Protein AF-A0A4Q3XED8-F1 (afdb_monomer_lite)

Foldseek 3Di:
DVVCCVQCNDPVNPPPDDDDPDPDDDDPPPDDVVVVVVVVVVLVVLVVVCVVQVHDCVVVVSCPPPPDPDPVVLVSLVVCCPPHVVVVQVVVQVVCCVVPPDPVCVVVVDGDHDDCVVSVVSPPPVVVVVVVVCLQCQVDFQQRVCVVVVHDGDPPRRGRDYDPDDDDPVCVPDDDPDDD

pLDDT: mean 76.28, std 12.32, range [37.38, 94.69]

Structure (mmCIF, N/CA/C/O backbone):
data_AF-A0A4Q3XED8-F1
#
_entry.id   AF-A0A4Q3XED8-F1
#
loop_
_atom_site.group_PDB
_atom_site.id
_atom_site.type_symbol
_atom_site.label_atom_id
_atom_site.label_alt_id
_atom_site.label_comp_id
_atom_site.label_asym_id
_atom_site.label_entity_id
_atom_site.label_seq_id
_atom_site.pdbx_PDB_ins_code
_atom_site.Cartn_x
_atom_site.Cartn_y
_atom_site.Cartn_z
_atom_site.occupancy
_atom_site.B_iso_or_equiv
_atom_site.auth_seq_id
_atom_site.auth_comp_id
_atom_site.auth_asym_id
_atom_site.auth_atom_id
_atom_site.pdbx_PDB_model_num
ATOM 1 N N . GLU A 1 1 ? 39.330 0.999 -50.891 1.00 58.16 1 GLU A N 1
ATOM 2 C CA . GLU A 1 1 ? 38.005 0.634 -50.342 1.00 58.16 1 GLU A CA 1
ATOM 3 C C . GLU A 1 1 ? 37.686 -0.839 -50.575 1.00 58.16 1 GLU A C 1
ATOM 5 O O . GLU A 1 1 ? 37.428 -1.541 -49.608 1.00 58.16 1 GLU A O 1
ATOM 10 N N . GLU A 1 2 ? 37.836 -1.346 -51.800 1.00 61.94 2 GLU A N 1
ATOM 11 C CA . GLU A 1 2 ? 37.597 -2.761 -52.151 1.00 61.94 2 GLU A CA 1
ATOM 12 C C . GLU A 1 2 ? 38.408 -3.770 -51.305 1.00 61.94 2 GLU A C 1
ATOM 14 O O . GLU A 1 2 ? 37.845 -4.682 -50.707 1.00 61.94 2 GLU A O 1
ATOM 19 N N . LEU A 1 3 ? 39.716 -3.537 -51.125 1.00 67.31 3 LEU A N 1
ATOM 20 C CA . LEU A 1 3 ? 40.589 -4.377 -50.281 1.00 67.31 3 LEU A CA 1
ATOM 21 C C . LEU A 1 3 ? 40.209 -4.381 -48.790 1.00 67.31 3 LEU A C 1
ATOM 23 O O . LEU A 1 3 ? 40.592 -5.293 -48.058 1.00 67.31 3 LEU A O 1
ATOM 27 N N . LEU A 1 4 ? 39.503 -3.346 -48.327 1.00 68.50 4 LEU A N 1
ATOM 28 C CA . LEU A 1 4 ? 39.068 -3.212 -46.936 1.00 68.50 4 LEU A CA 1
ATOM 29 C C . LEU A 1 4 ? 37.801 -4.043 -46.711 1.00 68.50 4 LEU A C 1
ATOM 31 O O . LEU A 1 4 ? 37.711 -4.768 -45.724 1.00 68.50 4 LEU A O 1
ATOM 35 N N . GLN A 1 5 ? 36.883 -4.020 -47.680 1.00 67.81 5 GLN A N 1
ATOM 36 C CA . GLN A 1 5 ? 35.715 -4.897 -47.691 1.00 67.81 5 GLN A CA 1
ATOM 37 C C . GLN A 1 5 ? 36.120 -6.373 -47.795 1.00 67.81 5 GLN A C 1
ATOM 39 O O . GLN A 1 5 ? 35.682 -7.183 -46.989 1.00 67.81 5 GLN A O 1
ATOM 44 N N . GLU A 1 6 ? 37.027 -6.727 -48.705 1.00 71.19 6 GLU A N 1
ATOM 45 C CA . GLU A 1 6 ? 37.425 -8.127 -48.903 1.00 71.19 6 GLU A CA 1
ATOM 46 C C . GLU A 1 6 ? 38.148 -8.734 -47.683 1.00 71.19 6 GLU A C 1
ATOM 48 O O . GLU A 1 6 ? 37.944 -9.902 -47.343 1.00 71.19 6 GLU A O 1
ATOM 53 N N . LYS A 1 7 ? 39.001 -7.952 -47.006 1.00 67.06 7 LYS A N 1
ATOM 54 C CA . LYS A 1 7 ? 39.861 -8.465 -45.925 1.00 67.06 7 LYS A CA 1
ATOM 55 C C . LYS A 1 7 ? 39.275 -8.343 -44.524 1.00 67.06 7 LYS A C 1
ATOM 57 O O . LYS A 1 7 ? 39.732 -9.088 -43.655 1.00 67.06 7 LYS A O 1
ATOM 62 N N . PHE A 1 8 ? 38.324 -7.432 -44.307 1.00 65.25 8 PHE A N 1
ATOM 63 C CA . PHE A 1 8 ? 37.821 -7.087 -42.971 1.00 65.25 8 PHE A CA 1
ATOM 64 C C . PHE A 1 8 ? 36.291 -7.109 -42.843 1.00 65.25 8 PHE A C 1
ATOM 66 O O . PHE A 1 8 ? 35.793 -7.017 -41.726 1.00 65.25 8 PHE A O 1
ATOM 73 N N . VAL A 1 9 ? 35.532 -7.268 -43.936 1.00 67.50 9 VAL A N 1
ATOM 74 C CA . VAL A 1 9 ? 34.069 -7.436 -43.877 1.00 67.50 9 VAL A CA 1
ATOM 75 C C . VAL A 1 9 ? 33.711 -8.917 -44.044 1.00 67.50 9 VAL A C 1
ATOM 77 O O . VAL A 1 9 ? 34.282 -9.624 -44.874 1.00 67.50 9 VAL A O 1
ATOM 80 N N . GLY A 1 10 ? 32.767 -9.394 -43.227 1.00 70.00 10 GLY A N 1
ATOM 81 C CA . GLY A 1 10 ? 32.257 -10.769 -43.238 1.00 70.00 10 GLY A CA 1
ATOM 82 C C . GLY A 1 10 ? 32.681 -11.596 -42.020 1.00 70.00 10 GLY A C 1
ATOM 83 O O . GLY A 1 10 ? 33.777 -11.438 -41.491 1.00 70.00 10 GLY A O 1
ATOM 84 N N . ALA A 1 11 ? 31.816 -12.528 -41.603 1.00 66.19 11 ALA A N 1
ATOM 85 C CA . ALA A 1 11 ? 31.999 -13.352 -40.399 1.00 66.19 11 ALA A CA 1
ATOM 86 C C . ALA A 1 11 ? 33.304 -14.175 -40.385 1.00 66.19 11 ALA A C 1
ATOM 88 O O . ALA A 1 11 ? 33.803 -14.538 -39.327 1.00 66.19 11 ALA A O 1
ATOM 89 N N . MET A 1 12 ? 33.877 -14.460 -41.559 1.00 67.25 12 MET A N 1
ATOM 90 C CA . MET A 1 12 ? 35.125 -15.222 -41.709 1.00 67.25 12 MET A CA 1
ATOM 91 C C . MET A 1 12 ? 36.393 -14.385 -41.457 1.00 67.25 12 MET A C 1
ATOM 93 O O . MET A 1 12 ? 37.483 -14.935 -41.301 1.00 67.25 12 MET A O 1
ATOM 97 N N . ASN A 1 13 ? 36.253 -13.059 -41.444 1.00 67.62 13 ASN A N 1
ATOM 98 C CA . ASN A 1 13 ? 37.336 -12.094 -41.280 1.00 67.62 13 ASN A CA 1
ATOM 99 C C . ASN A 1 13 ? 37.277 -11.374 -39.918 1.00 67.62 13 ASN A C 1
ATOM 101 O O . ASN A 1 13 ? 38.059 -10.450 -39.686 1.00 67.62 13 ASN A O 1
ATOM 105 N N . ASP A 1 14 ? 36.373 -11.804 -39.032 1.00 59.78 14 ASP A N 1
ATOM 106 C CA . ASP A 1 14 ? 36.188 -11.231 -37.702 1.00 59.78 14 ASP A CA 1
ATOM 107 C C . ASP A 1 14 ? 37.448 -11.417 -36.833 1.00 59.78 14 ASP A C 1
ATOM 109 O O . ASP A 1 14 ? 38.086 -12.473 -36.841 1.00 59.78 14 ASP A O 1
ATOM 113 N N . GLY A 1 15 ? 37.855 -10.359 -36.128 1.00 63.91 15 GLY A N 1
ATOM 114 C CA . GLY A 1 15 ? 39.054 -10.346 -35.278 1.00 63.91 15 GLY A CA 1
ATOM 115 C C . GLY A 1 15 ? 40.409 -10.163 -35.984 1.00 63.91 15 GLY A C 1
ATOM 116 O O . GLY A 1 15 ? 41.447 -10.263 -35.325 1.00 63.91 15 GLY A O 1
ATOM 117 N N . ARG A 1 16 ? 40.459 -9.878 -37.296 1.00 68.31 16 ARG A N 1
ATOM 118 C CA . ARG A 1 16 ? 41.731 -9.585 -37.989 1.00 68.31 16 ARG A CA 1
ATOM 119 C C . ARG A 1 16 ? 42.273 -8.198 -37.605 1.00 68.31 16 ARG A C 1
ATOM 121 O O . ARG A 1 16 ? 41.576 -7.208 -37.823 1.00 68.31 16 ARG A O 1
ATOM 128 N N . PRO A 1 17 ? 43.520 -8.083 -37.104 1.00 61.03 17 PRO A N 1
ATOM 129 C CA . PRO A 1 17 ? 44.114 -6.786 -36.792 1.00 61.03 17 PRO A CA 1
ATOM 130 C C . PRO A 1 17 ? 44.246 -5.932 -38.058 1.00 61.03 17 PRO A C 1
ATOM 132 O O . PRO A 1 17 ? 44.923 -6.321 -39.012 1.00 61.03 17 PRO A O 1
ATOM 135 N N . MET A 1 18 ? 43.593 -4.770 -38.078 1.00 68.06 18 MET A N 1
ATOM 136 C CA . MET A 1 18 ? 43.663 -3.831 -39.195 1.00 68.06 18 MET A CA 1
ATOM 137 C C . MET A 1 18 ? 44.879 -2.916 -39.026 1.00 68.06 18 MET A C 1
ATOM 139 O O . MET A 1 18 ? 44.970 -2.160 -38.061 1.00 68.06 18 MET A O 1
ATOM 143 N N . LEU A 1 19 ? 45.828 -2.987 -39.962 1.00 62.72 19 LEU A N 1
ATOM 144 C CA . LEU A 1 19 ? 46.980 -2.089 -39.989 1.00 62.72 19 LEU A CA 1
ATOM 145 C C . LEU A 1 19 ? 46.558 -0.763 -40.637 1.00 62.72 19 LEU A C 1
ATOM 147 O O . LEU A 1 19 ? 46.367 -0.700 -41.852 1.00 62.72 19 LEU A O 1
ATOM 151 N N . LEU A 1 20 ? 46.382 0.277 -39.822 1.00 68.94 20 LEU A N 1
ATOM 152 C CA . LEU A 1 20 ? 46.101 1.639 -40.279 1.00 68.94 20 LEU A CA 1
ATOM 153 C C . LEU A 1 20 ? 47.412 2.435 -40.327 1.00 68.94 20 LEU A C 1
ATOM 155 O O . LEU A 1 20 ? 48.067 2.600 -39.300 1.00 68.94 20 LEU A O 1
ATOM 159 N N . ASP A 1 21 ? 47.798 2.916 -41.508 1.00 64.81 21 ASP A N 1
ATOM 160 C CA . ASP A 1 21 ? 48.962 3.795 -41.683 1.00 64.81 21 ASP A CA 1
ATOM 161 C C . ASP A 1 21 ? 48.541 5.281 -41.623 1.00 64.81 21 ASP A C 1
ATOM 163 O O . ASP A 1 21 ? 47.389 5.621 -41.904 1.00 64.81 21 ASP A O 1
ATOM 167 N N . ASN A 1 22 ? 49.469 6.173 -41.260 1.00 59.16 22 ASN A N 1
ATOM 168 C CA . ASN A 1 22 ? 49.293 7.635 -41.200 1.00 59.16 22 ASN A CA 1
ATOM 169 C C . ASN A 1 22 ? 48.150 8.161 -40.300 1.00 59.16 22 ASN A C 1
ATOM 171 O O . ASN A 1 22 ? 47.335 8.984 -40.714 1.00 59.16 22 ASN A O 1
ATOM 17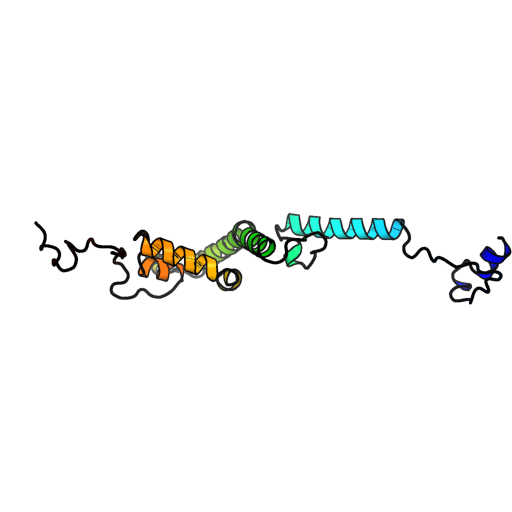5 N N . GLY A 1 23 ? 48.109 7.751 -39.028 1.00 64.19 23 GLY A N 1
ATOM 176 C CA . GLY A 1 23 ? 47.314 8.450 -38.001 1.00 64.19 23 GLY A CA 1
ATOM 177 C C . GLY A 1 23 ? 45.792 8.302 -38.113 1.00 64.19 23 GLY A C 1
ATOM 178 O O . GLY A 1 23 ? 45.059 9.004 -37.414 1.00 64.19 23 GLY A O 1
ATOM 179 N N . MET A 1 24 ? 45.305 7.387 -38.953 1.00 66.31 24 MET A N 1
ATOM 180 C CA . MET A 1 24 ? 43.882 7.068 -39.036 1.00 66.31 24 MET A CA 1
ATOM 181 C C . MET A 1 24 ? 43.419 6.321 -37.782 1.00 66.31 24 MET A C 1
ATOM 183 O O . MET A 1 24 ? 43.983 5.293 -37.406 1.00 66.31 24 MET A O 1
ATOM 187 N N . LYS A 1 25 ? 42.381 6.851 -37.128 1.00 59.84 25 LYS A N 1
ATOM 188 C CA . LYS A 1 25 ? 41.708 6.215 -35.993 1.00 59.84 25 LYS A CA 1
ATOM 189 C C . LYS A 1 25 ? 40.497 5.444 -36.499 1.00 59.84 25 LYS A C 1
ATOM 191 O O . LYS A 1 25 ? 39.710 5.968 -37.281 1.00 59.84 25 LYS A O 1
ATOM 196 N N . TRP A 1 26 ? 40.374 4.198 -36.062 1.00 64.12 26 TRP A N 1
ATOM 197 C 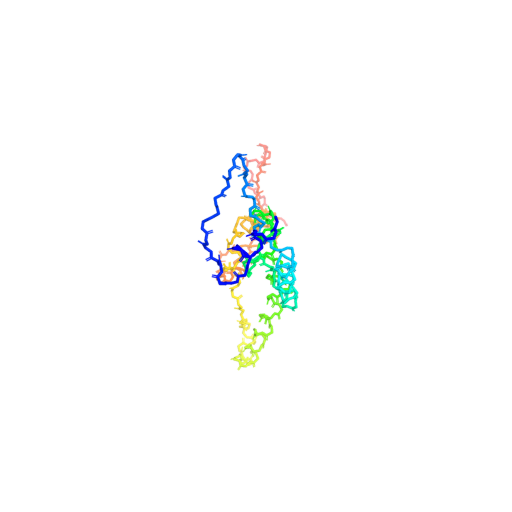CA . TRP A 1 26 ? 39.185 3.391 -36.291 1.00 64.12 26 TRP A CA 1
ATOM 198 C C . TRP A 1 26 ? 38.149 3.716 -35.213 1.00 64.12 26 TRP A C 1
ATOM 200 O O . TRP A 1 26 ? 38.338 3.347 -34.054 1.00 64.12 26 TRP A O 1
ATOM 210 N N . ASP A 1 27 ? 37.071 4.396 -35.595 1.00 63.72 27 ASP A N 1
ATOM 211 C CA . ASP A 1 27 ? 35.902 4.573 -34.737 1.00 63.72 27 ASP A CA 1
ATOM 212 C C . ASP A 1 27 ? 34.915 3.442 -35.025 1.00 63.72 27 ASP A C 1
ATOM 214 O O . ASP A 1 27 ? 34.246 3.401 -36.060 1.00 63.72 27 ASP A O 1
ATOM 218 N N . GLN A 1 28 ? 34.853 2.479 -34.110 1.00 62.72 28 GLN A N 1
ATOM 219 C CA . GLN A 1 28 ? 33.856 1.422 -34.167 1.00 62.72 28 GLN A CA 1
ATOM 220 C C . GLN A 1 28 ? 32.479 2.049 -33.912 1.00 62.72 28 GLN A C 1
ATOM 222 O O . GLN A 1 28 ? 32.270 2.676 -32.875 1.00 62.72 28 GLN A O 1
ATOM 227 N N . LEU A 1 29 ? 31.527 1.883 -34.836 1.00 62.56 29 LEU A N 1
ATOM 228 C CA . LEU A 1 29 ? 30.121 2.179 -34.553 1.00 62.56 29 LEU A CA 1
ATOM 229 C C . LEU A 1 29 ? 29.637 1.184 -33.494 1.00 62.56 29 LEU A C 1
ATOM 231 O O . LEU A 1 29 ? 29.367 0.024 -33.789 1.00 62.56 29 LEU A O 1
ATOM 235 N N . THR A 1 30 ? 29.603 1.631 -32.242 1.00 63.53 30 THR A N 1
ATOM 236 C CA . THR A 1 30 ? 29.467 0.746 -31.080 1.00 63.53 30 THR A CA 1
ATOM 237 C C . THR A 1 30 ? 28.068 0.144 -30.933 1.00 63.53 30 THR A C 1
ATOM 239 O O . THR A 1 30 ? 27.924 -0.870 -30.260 1.00 63.53 30 THR A O 1
ATOM 242 N N . ILE A 1 31 ? 27.033 0.732 -31.548 1.00 62.31 31 ILE A N 1
ATOM 243 C CA . ILE A 1 31 ? 25.659 0.208 -31.518 1.00 62.31 31 ILE A CA 1
ATOM 244 C C . ILE A 1 31 ? 24.983 0.489 -32.866 1.00 62.31 31 ILE A C 1
ATOM 246 O O . ILE A 1 31 ? 24.939 1.636 -33.313 1.00 62.31 31 ILE A O 1
ATOM 250 N N . ASN A 1 32 ? 24.447 -0.552 -33.508 1.00 75.75 32 ASN A N 1
ATOM 251 C CA . ASN A 1 32 ? 23.599 -0.416 -34.691 1.00 75.75 32 ASN A CA 1
ATOM 252 C C . ASN A 1 32 ? 22.293 0.313 -34.290 1.00 75.75 32 ASN A C 1
ATOM 254 O O . ASN A 1 32 ? 21.638 -0.123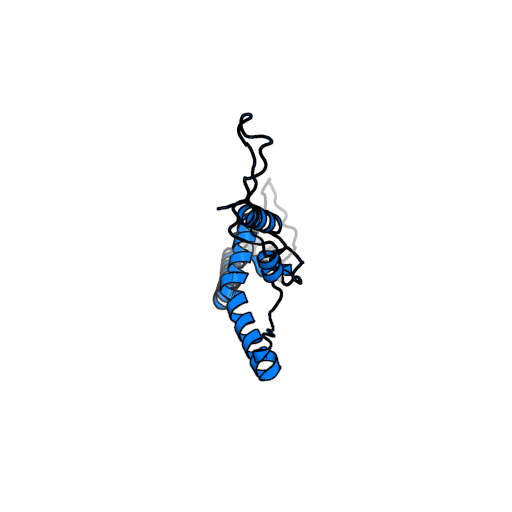 -33.340 1.00 75.75 32 ASN A O 1
ATOM 258 N N . PRO A 1 33 ? 21.885 1.400 -34.971 1.00 74.06 33 PRO A N 1
ATOM 259 C CA . PRO A 1 33 ? 20.632 2.107 -34.683 1.00 74.06 33 PRO A CA 1
ATOM 260 C C . PRO A 1 33 ? 19.388 1.205 -34.620 1.00 74.06 33 PRO A C 1
ATOM 262 O O . PRO A 1 33 ? 18.476 1.476 -33.840 1.00 74.06 33 PRO A O 1
ATOM 265 N N . GLU A 1 34 ? 19.365 0.116 -35.394 1.00 74.69 34 GLU A N 1
ATOM 266 C CA . GLU A 1 34 ? 18.285 -0.878 -35.374 1.00 74.69 34 GLU A CA 1
ATOM 267 C C . GLU A 1 34 ? 18.215 -1.637 -34.036 1.00 74.69 34 GLU A C 1
ATOM 269 O O . GLU A 1 34 ? 17.136 -1.792 -33.461 1.00 74.69 34 GLU A O 1
ATOM 274 N N . ASP A 1 35 ? 19.369 -2.022 -33.482 1.00 75.06 35 ASP A N 1
ATOM 275 C CA . ASP A 1 35 ? 19.452 -2.698 -32.183 1.00 75.06 35 ASP A CA 1
ATOM 276 C C . ASP A 1 35 ? 19.027 -1.760 -31.046 1.00 75.06 35 ASP A C 1
ATOM 278 O O . ASP A 1 35 ? 18.315 -2.171 -30.127 1.00 75.06 35 ASP A O 1
ATOM 282 N N . ALA A 1 36 ? 19.398 -0.477 -31.129 1.00 77.00 36 ALA A N 1
ATOM 283 C CA . ALA A 1 36 ? 18.948 0.539 -30.179 1.00 77.00 36 ALA A CA 1
ATOM 284 C C . ALA A 1 36 ? 17.416 0.693 -30.205 1.00 77.00 36 ALA A C 1
ATOM 286 O O . ALA A 1 36 ? 16.772 0.688 -29.156 1.00 77.00 36 ALA A O 1
ATOM 287 N N . GLN A 1 37 ? 16.808 0.743 -31.393 1.00 80.06 37 GLN A N 1
ATOM 288 C CA . GLN A 1 37 ? 15.353 0.836 -31.538 1.00 80.06 37 GLN A CA 1
ATOM 289 C C . GLN A 1 37 ? 14.629 -0.435 -31.055 1.00 80.06 37 GLN A C 1
ATOM 291 O O . GLN A 1 37 ? 13.544 -0.360 -30.463 1.00 80.06 37 GLN A O 1
ATOM 296 N N . MET A 1 38 ? 15.234 -1.610 -31.251 1.00 79.88 38 MET A N 1
ATOM 297 C CA . MET A 1 38 ? 14.713 -2.877 -30.735 1.00 79.88 38 MET A CA 1
ATOM 298 C C . MET A 1 38 ? 14.744 -2.926 -29.200 1.00 79.88 38 MET A C 1
ATOM 300 O O . MET A 1 38 ? 13.791 -3.406 -28.578 1.00 79.88 38 MET A O 1
ATOM 304 N N . LEU A 1 39 ? 15.812 -2.416 -28.577 1.00 81.56 39 LEU A N 1
ATOM 305 C CA . LEU A 1 39 ? 15.930 -2.315 -27.120 1.00 81.56 39 LEU A CA 1
ATOM 306 C C . LEU A 1 39 ? 14.864 -1.385 -26.532 1.00 81.56 39 LEU A C 1
ATOM 308 O O . LEU A 1 39 ? 14.187 -1.779 -25.581 1.00 81.56 39 LEU A O 1
ATOM 312 N N . GLU A 1 40 ? 14.644 -0.216 -27.134 1.00 81.06 40 GLU A N 1
ATOM 313 C CA . GLU A 1 40 ? 13.595 0.719 -26.704 1.00 81.06 40 GLU A CA 1
ATOM 314 C C . GLU A 1 40 ? 12.190 0.107 -26.812 1.00 81.06 40 GLU A C 1
ATOM 316 O O . GLU A 1 40 ? 11.388 0.189 -25.880 1.00 81.06 40 GLU A O 1
ATOM 321 N N . THR A 1 41 ? 11.905 -0.621 -27.895 1.00 83.19 41 THR A N 1
ATOM 322 C CA . THR A 1 41 ? 10.611 -1.308 -28.072 1.00 83.19 41 THR A CA 1
ATOM 323 C C . THR A 1 41 ? 10.373 -2.368 -26.988 1.00 83.19 41 THR A C 1
ATOM 325 O O . THR A 1 41 ? 9.268 -2.500 -26.449 1.00 83.19 41 THR A O 1
ATOM 328 N N . ARG A 1 42 ? 11.417 -3.125 -26.625 1.00 82.62 42 ARG A N 1
ATOM 329 C CA . ARG A 1 42 ? 11.340 -4.125 -25.548 1.00 82.62 42 ARG A CA 1
ATOM 330 C C . ARG A 1 42 ? 11.119 -3.480 -24.184 1.00 82.62 42 ARG A C 1
ATOM 332 O O . ARG A 1 42 ? 10.355 -4.021 -23.390 1.00 82.62 42 ARG A O 1
ATOM 339 N N . ARG A 1 43 ? 11.747 -2.333 -23.918 1.00 82.38 43 ARG A N 1
ATOM 340 C CA . ARG A 1 43 ? 11.559 -1.572 -22.671 1.00 82.38 43 ARG A CA 1
ATOM 341 C C . ARG A 1 43 ? 10.131 -1.064 -22.538 1.00 82.38 43 ARG A C 1
ATOM 343 O O . ARG A 1 43 ? 9.486 -1.328 -21.527 1.00 82.38 43 ARG A O 1
ATOM 350 N N . PHE A 1 44 ? 9.591 -0.476 -23.602 1.00 85.12 44 PHE A N 1
ATOM 351 C CA . PHE A 1 44 ? 8.195 -0.045 -23.631 1.00 85.12 44 PHE A CA 1
ATOM 352 C C . PHE A 1 44 ? 7.218 -1.204 -23.371 1.00 85.12 44 PHE A C 1
ATOM 354 O O . PHE A 1 44 ? 6.280 -1.065 -22.590 1.00 85.12 44 PHE A O 1
ATOM 361 N N . SER A 1 45 ? 7.492 -2.387 -23.932 1.00 87.31 45 SER A N 1
ATOM 362 C CA . SER A 1 45 ? 6.671 -3.587 -23.698 1.00 87.31 45 SER A CA 1
ATOM 363 C C . SER A 1 45 ? 6.628 -3.994 -22.215 1.00 87.31 45 SER A C 1
ATOM 365 O O . SER A 1 45 ? 5.592 -4.433 -21.715 1.00 87.31 45 SER A O 1
ATOM 367 N N . VAL A 1 46 ? 7.740 -3.840 -21.485 1.00 86.56 46 VAL A N 1
ATOM 368 C CA . VAL A 1 46 ? 7.793 -4.111 -20.037 1.00 86.56 46 VAL A CA 1
ATOM 369 C C . VAL A 1 46 ? 6.895 -3.135 -19.272 1.00 86.56 46 VAL A C 1
ATOM 371 O O . VAL A 1 46 ? 6.134 -3.560 -18.398 1.00 86.56 46 VAL A O 1
ATOM 374 N N . GLU A 1 47 ? 6.929 -1.847 -19.624 1.00 86.00 47 GLU A N 1
ATOM 375 C CA . GLU A 1 47 ? 6.056 -0.837 -19.017 1.00 86.00 47 GLU A CA 1
ATOM 376 C C . GLU A 1 47 ? 4.568 -1.085 -19.311 1.00 86.00 47 GLU A C 1
ATOM 378 O O . GLU A 1 47 ? 3.728 -0.907 -18.425 1.00 86.00 47 GLU A O 1
ATOM 383 N N . GLU A 1 48 ? 4.219 -1.533 -20.520 1.00 88.38 48 GLU A N 1
ATOM 384 C CA . GLU A 1 48 ? 2.839 -1.887 -20.874 1.00 88.38 48 GLU A CA 1
ATOM 385 C C . GLU A 1 48 ? 2.308 -3.038 -20.016 1.00 88.38 48 GLU A C 1
ATOM 387 O O . GLU A 1 48 ? 1.209 -2.945 -19.459 1.00 88.38 48 GLU A O 1
ATOM 392 N N . ILE A 1 49 ? 3.104 -4.096 -19.838 1.00 89.75 49 ILE A N 1
ATOM 393 C CA . ILE A 1 49 ? 2.746 -5.227 -18.973 1.00 89.75 49 ILE A CA 1
ATOM 394 C C . ILE A 1 49 ? 2.554 -4.742 -17.531 1.00 89.75 49 ILE A C 1
ATOM 396 O O . ILE A 1 49 ? 1.542 -5.054 -16.897 1.00 89.75 49 ILE A O 1
ATOM 400 N N . ALA A 1 50 ? 3.487 -3.937 -17.016 1.00 89.19 50 ALA A N 1
ATOM 401 C CA . ALA A 1 50 ? 3.411 -3.382 -15.667 1.00 89.19 50 ALA A CA 1
ATOM 402 C C . ALA A 1 50 ? 2.122 -2.559 -15.463 1.00 89.19 50 ALA A C 1
ATOM 404 O O . ALA A 1 50 ? 1.418 -2.725 -14.460 1.00 89.19 50 ALA A O 1
ATOM 405 N N . ARG A 1 51 ? 1.743 -1.756 -16.467 1.00 88.00 51 ARG A N 1
ATOM 406 C CA . ARG A 1 51 ? 0.514 -0.950 -16.473 1.00 88.00 51 ARG A CA 1
ATOM 407 C C . ARG A 1 51 ? -0.752 -1.803 -16.430 1.00 88.00 51 ARG A C 1
ATOM 409 O O . ARG A 1 51 ? -1.661 -1.472 -15.672 1.00 88.00 51 ARG A O 1
ATOM 416 N N . VAL A 1 52 ? -0.807 -2.912 -17.171 1.00 90.06 52 VAL A N 1
ATOM 417 C CA . VAL A 1 52 ? -1.952 -3.846 -17.144 1.00 90.06 52 VAL A CA 1
ATOM 418 C C . VAL A 1 52 ? -2.166 -4.430 -15.745 1.00 90.06 52 VAL A C 1
ATOM 420 O O . VAL A 1 52 ? -3.303 -4.570 -15.290 1.00 90.06 52 VAL A O 1
ATOM 423 N N . PHE A 1 53 ? -1.085 -4.737 -15.026 1.00 87.88 53 PHE A N 1
ATOM 424 C CA . PHE A 1 53 ? -1.172 -5.255 -13.659 1.00 87.88 53 PHE A CA 1
ATOM 425 C C . PHE A 1 53 ? -1.312 -4.167 -12.586 1.00 87.88 53 PHE A C 1
ATOM 427 O O . PHE A 1 53 ? -1.600 -4.503 -11.433 1.00 87.88 53 PHE A O 1
ATOM 434 N N . GLY A 1 54 ? -1.156 -2.892 -12.953 1.00 87.00 54 GLY A N 1
ATOM 435 C CA . GLY A 1 54 ? -1.152 -1.759 -12.029 1.00 87.00 54 GLY A CA 1
ATOM 436 C C . GLY A 1 54 ? 0.073 -1.738 -11.113 1.00 87.00 54 GLY A C 1
ATOM 437 O O . GLY A 1 54 ? -0.015 -1.211 -10.003 1.00 87.00 54 GLY A O 1
ATOM 438 N N . VAL A 1 55 ? 1.178 -2.360 -11.535 1.00 88.50 55 VAL A N 1
ATOM 439 C CA . VAL A 1 55 ? 2.440 -2.419 -10.789 1.00 88.50 55 VAL A CA 1
ATOM 440 C C . VAL A 1 55 ? 3.351 -1.298 -11.295 1.00 88.50 55 VAL A C 1
ATOM 442 O O . VAL A 1 55 ? 3.603 -1.230 -12.496 1.00 88.50 55 VAL A O 1
ATOM 445 N N . PRO A 1 56 ? 3.854 -0.413 -10.422 1.00 86.62 56 PRO A N 1
ATOM 446 C CA . PRO A 1 56 ? 4.821 0.598 -10.823 1.00 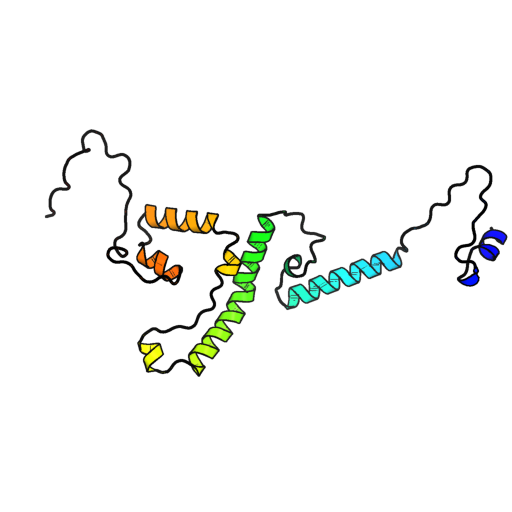86.62 56 PRO A CA 1
ATOM 447 C C . PRO A 1 56 ? 6.127 -0.008 -11.375 1.00 86.62 56 PRO A C 1
ATOM 449 O O . PRO A 1 56 ? 6.631 -0.977 -10.797 1.00 86.62 56 PRO A O 1
ATOM 452 N N . PRO A 1 57 ? 6.731 0.576 -12.429 1.00 85.06 57 PRO A N 1
ATOM 453 C CA . PRO A 1 57 ? 7.973 0.077 -13.032 1.00 85.06 57 PRO A CA 1
ATOM 454 C C . PRO A 1 57 ? 9.143 -0.067 -12.048 1.00 85.06 57 PRO A C 1
ATOM 456 O O . PRO A 1 57 ? 9.942 -1.000 -12.147 1.00 85.06 57 PRO A O 1
ATOM 459 N N . HIS A 1 58 ? 9.222 0.795 -11.030 1.00 83.06 58 HIS A N 1
ATOM 460 C CA . HIS A 1 58 ? 10.293 0.711 -10.038 1.00 83.06 58 HIS A CA 1
ATOM 461 C C . HIS A 1 58 ? 10.236 -0.553 -9.179 1.00 83.06 58 HIS A C 1
ATOM 463 O O . HIS A 1 58 ? 11.273 -1.025 -8.722 1.00 83.06 58 HIS A O 1
ATOM 469 N N . MET A 1 59 ? 9.049 -1.134 -8.984 1.00 81.56 59 MET A N 1
ATOM 470 C CA . MET A 1 59 ? 8.884 -2.361 -8.201 1.00 81.56 59 MET A CA 1
ATOM 471 C C . MET A 1 59 ? 9.370 -3.608 -8.946 1.00 81.56 59 MET A C 1
ATOM 473 O O . MET A 1 59 ? 9.638 -4.626 -8.314 1.00 81.56 59 MET A O 1
ATOM 477 N N . ILE A 1 60 ? 9.503 -3.530 -10.274 1.00 85.62 60 ILE A N 1
ATOM 478 C CA . ILE A 1 60 ? 10.044 -4.601 -11.125 1.00 85.62 60 ILE A CA 1
ATOM 479 C C . ILE A 1 60 ? 11.504 -4.344 -11.531 1.00 85.62 60 ILE A C 1
ATOM 481 O O . ILE A 1 60 ? 12.031 -5.032 -12.401 1.00 85.62 60 ILE A O 1
ATOM 485 N N . GLY A 1 61 ? 12.160 -3.350 -10.920 1.00 80.44 61 GLY A N 1
ATOM 486 C CA . GLY A 1 61 ? 13.544 -2.981 -11.230 1.00 80.44 61 GLY A CA 1
ATOM 487 C C . GLY A 1 61 ? 13.714 -2.225 -12.552 1.00 80.44 61 GLY A C 1
ATOM 488 O O . GLY A 1 61 ? 14.839 -2.054 -13.012 1.00 80.44 61 GLY A O 1
ATOM 489 N N . HIS A 1 62 ? 12.620 -1.755 -13.162 1.00 81.62 62 HIS A N 1
ATOM 490 C CA . HIS A 1 62 ? 12.651 -0.939 -14.372 1.00 81.62 62 HIS A CA 1
ATOM 491 C C . HIS A 1 62 ? 12.636 0.550 -13.990 1.00 81.62 62 HIS A C 1
ATOM 493 O O . HIS A 1 62 ? 11.593 1.200 -13.956 1.00 81.62 62 HIS A O 1
ATOM 499 N N . THR A 1 63 ? 13.803 1.076 -13.608 1.00 70.56 63 THR A N 1
ATOM 500 C CA . THR A 1 63 ? 13.967 2.421 -13.012 1.00 70.56 63 THR A CA 1
ATOM 501 C C . THR A 1 63 ? 14.629 3.448 -13.932 1.00 70.56 63 THR A C 1
ATOM 503 O O . THR A 1 63 ? 15.092 4.481 -13.461 1.00 70.56 63 THR A O 1
ATOM 506 N N . GLU A 1 64 ? 14.682 3.201 -15.239 1.00 63.97 64 GLU A N 1
ATOM 507 C CA . GLU A 1 64 ? 15.491 3.994 -16.180 1.00 63.97 64 GLU A CA 1
ATOM 508 C C . GLU A 1 64 ? 15.051 5.461 -16.311 1.00 63.97 64 GLU A C 1
ATOM 510 O O . GLU A 1 64 ? 15.887 6.326 -16.551 1.00 63.97 64 GLU A O 1
ATOM 515 N N . ASN A 1 65 ? 13.771 5.753 -16.058 1.00 61.94 65 ASN A N 1
ATOM 516 C CA . ASN A 1 65 ? 13.199 7.103 -16.136 1.00 61.94 65 ASN A CA 1
ATOM 517 C C . ASN A 1 65 ? 12.896 7.740 -14.767 1.00 61.94 65 ASN A C 1
ATOM 519 O O . ASN A 1 65 ? 12.350 8.841 -14.710 1.00 61.94 65 ASN A O 1
ATOM 523 N N . SER A 1 66 ? 13.212 7.071 -13.650 1.00 56.41 66 SER A N 1
ATOM 524 C CA . SER A 1 66 ? 12.871 7.578 -12.315 1.00 56.41 66 SER A CA 1
ATOM 525 C C . SER A 1 66 ? 14.069 8.277 -11.673 1.00 56.41 66 SER A C 1
ATOM 527 O O . SER A 1 66 ? 14.888 7.667 -10.991 1.00 56.41 66 SER A O 1
ATOM 529 N N . THR A 1 67 ? 14.171 9.590 -11.882 1.00 54.88 67 THR A N 1
ATOM 530 C CA . THR A 1 67 ? 15.157 10.477 -11.231 1.00 54.88 67 THR A CA 1
ATOM 531 C C . THR A 1 67 ? 14.785 10.847 -9.790 1.00 54.88 67 THR A C 1
ATOM 533 O O . THR A 1 67 ? 15.560 11.513 -9.104 1.00 54.88 67 THR A O 1
ATOM 536 N N . SER A 1 68 ? 13.620 10.420 -9.292 1.00 53.88 68 SER A N 1
ATOM 537 C CA . SER A 1 68 ? 13.161 10.716 -7.932 1.00 53.88 68 SER A CA 1
ATOM 538 C C . SER A 1 68 ? 13.727 9.721 -6.918 1.00 53.88 68 SER A C 1
ATOM 540 O O . SER A 1 68 ? 13.048 8.796 -6.476 1.00 53.88 68 SER A O 1
ATOM 542 N N . TRP A 1 69 ? 14.985 9.925 -6.532 1.00 55.78 69 TRP A N 1
ATOM 543 C CA . TRP A 1 69 ? 15.594 9.230 -5.399 1.00 55.78 69 TRP A CA 1
ATOM 544 C C . TRP A 1 69 ? 14.847 9.561 -4.089 1.00 55.78 69 TRP A C 1
ATOM 546 O O . TRP A 1 69 ? 14.735 10.724 -3.706 1.00 55.78 69 TRP A O 1
ATOM 556 N N . GLY A 1 70 ? 14.337 8.532 -3.401 1.00 61.66 70 GLY A N 1
ATOM 557 C CA . GLY A 1 70 ? 13.749 8.621 -2.056 1.00 61.66 70 GLY A CA 1
ATOM 558 C C . GLY A 1 70 ? 12.241 8.894 -2.026 1.00 61.66 70 GLY A C 1
ATOM 559 O O . GLY A 1 70 ? 11.434 7.985 -2.212 1.00 61.66 70 GLY A O 1
ATOM 560 N N . THR A 1 71 ? 11.847 10.146 -1.788 1.00 63.09 71 THR A N 1
ATOM 561 C CA . THR A 1 71 ? 10.465 10.520 -1.416 1.00 63.09 71 THR A CA 1
ATOM 562 C C . THR A 1 71 ? 9.430 10.244 -2.510 1.00 63.09 71 THR A C 1
ATOM 564 O O . THR A 1 71 ? 8.309 9.827 -2.223 1.00 63.09 71 THR A O 1
ATOM 567 N N . GLY A 1 72 ? 9.796 10.418 -3.783 1.00 70.50 72 GLY A N 1
ATOM 568 C CA . GLY A 1 72 ? 8.913 10.095 -4.908 1.00 70.50 72 GLY A CA 1
ATOM 569 C C . GLY A 1 72 ? 8.646 8.592 -5.041 1.00 70.50 72 GLY A C 1
ATOM 570 O O . GLY A 1 72 ? 7.541 8.194 -5.406 1.00 70.50 72 GLY A O 1
ATOM 571 N N . LEU A 1 73 ? 9.628 7.756 -4.697 1.00 71.94 73 LEU A N 1
ATOM 572 C CA . LEU A 1 73 ? 9.519 6.299 -4.760 1.00 71.94 73 LEU A CA 1
ATOM 573 C C . LEU A 1 73 ? 8.615 5.746 -3.656 1.00 71.94 73 LEU A C 1
ATOM 575 O O . LEU A 1 73 ? 7.807 4.845 -3.889 1.00 71.94 73 LEU A O 1
ATOM 579 N N . GLU A 1 74 ? 8.728 6.314 -2.458 1.00 74.06 74 GLU A N 1
ATOM 580 C CA . GLU A 1 74 ? 7.868 5.990 -1.320 1.00 74.06 74 GLU A CA 1
ATOM 581 C C . GLU A 1 74 ? 6.410 6.342 -1.620 1.00 74.06 74 GLU A C 1
ATOM 583 O O . GLU A 1 74 ? 5.532 5.499 -1.451 1.00 74.06 74 GLU A O 1
ATOM 588 N N . GLN A 1 75 ? 6.148 7.529 -2.179 1.00 77.12 75 GLN A N 1
ATOM 589 C CA . GLN A 1 75 ? 4.796 7.929 -2.587 1.00 77.12 75 GLN A CA 1
ATOM 590 C C . GLN A 1 75 ? 4.229 7.040 -3.703 1.00 77.12 75 GLN A C 1
ATOM 592 O O . GLN A 1 75 ? 3.051 6.680 -3.671 1.00 77.12 75 GLN A O 1
ATOM 597 N N . GLN A 1 76 ? 5.054 6.617 -4.665 1.00 79.50 76 GLN A N 1
ATOM 598 C CA . GLN A 1 76 ? 4.631 5.659 -5.695 1.00 79.50 76 GLN A CA 1
ATOM 599 C C . GLN A 1 76 ? 4.336 4.271 -5.107 1.00 79.50 76 GLN A C 1
ATOM 601 O O . GLN A 1 76 ? 3.375 3.616 -5.515 1.00 79.50 76 GLN A O 1
ATOM 606 N N . THR A 1 77 ? 5.118 3.834 -4.119 1.00 81.44 77 THR A N 1
ATOM 607 C CA . THR A 1 77 ? 4.887 2.573 -3.398 1.00 81.44 77 THR A CA 1
ATOM 608 C C . THR A 1 77 ? 3.599 2.646 -2.577 1.00 81.44 77 THR A C 1
ATOM 610 O O . THR A 1 77 ? 2.779 1.730 -2.636 1.00 81.44 77 THR A O 1
ATOM 613 N N . LEU A 1 78 ? 3.347 3.765 -1.894 1.00 81.56 78 LEU A N 1
ATOM 614 C CA . LEU A 1 78 ? 2.091 4.017 -1.187 1.00 81.56 78 LEU A CA 1
ATOM 615 C C . LEU A 1 78 ? 0.893 4.021 -2.149 1.00 81.56 78 LEU A C 1
ATOM 617 O O . LEU A 1 78 ? -0.138 3.406 -1.868 1.00 81.56 78 LEU A O 1
ATOM 621 N N . GLY A 1 79 ? 1.044 4.654 -3.316 1.00 83.19 79 GLY A N 1
ATOM 622 C CA . GLY A 1 79 ? 0.055 4.624 -4.391 1.00 83.19 79 GLY A CA 1
ATOM 623 C C . GLY A 1 79 ? -0.263 3.200 -4.856 1.00 83.19 79 GLY A C 1
ATOM 624 O O . GLY A 1 79 ? -1.435 2.844 -4.974 1.00 83.19 79 GLY A O 1
ATOM 625 N N . PHE A 1 80 ? 0.752 2.351 -5.043 1.00 87.06 80 PHE A N 1
ATOM 626 C CA . PHE A 1 80 ? 0.557 0.938 -5.384 1.00 87.06 80 PHE A CA 1
ATOM 627 C C . PHE A 1 80 ? -0.236 0.179 -4.317 1.00 87.06 80 PHE A C 1
ATOM 629 O O . PHE A 1 80 ? -1.185 -0.543 -4.645 1.00 87.06 80 PHE A O 1
ATOM 636 N N . VAL A 1 81 ? 0.113 0.369 -3.041 1.00 86.00 81 VAL A N 1
ATOM 637 C CA . VAL A 1 81 ? -0.599 -0.269 -1.927 1.00 86.00 81 VAL A CA 1
ATOM 638 C C . VAL A 1 81 ? -2.068 0.147 -1.924 1.00 86.00 81 VAL A C 1
ATOM 640 O O . VAL A 1 81 ? -2.951 -0.710 -1.871 1.00 86.00 81 VAL A O 1
ATOM 643 N N . LYS A 1 82 ? -2.330 1.450 -2.051 1.00 84.06 82 LYS A N 1
ATOM 644 C CA . LYS A 1 82 ? -3.673 2.028 -1.969 1.00 84.06 82 LYS A CA 1
ATOM 645 C C . LYS A 1 82 ? -4.560 1.670 -3.163 1.00 84.06 82 LYS A C 1
ATOM 647 O O . LYS A 1 82 ? -5.711 1.291 -2.968 1.00 84.06 82 LYS A O 1
ATOM 652 N N . PHE A 1 83 ? -4.052 1.793 -4.389 1.00 86.19 83 PHE A N 1
ATOM 653 C CA . PHE A 1 83 ? -4.880 1.700 -5.598 1.00 86.19 83 PHE A CA 1
ATOM 654 C C . PHE A 1 83 ? -4.875 0.315 -6.255 1.00 86.19 83 PHE A C 1
ATOM 656 O O . PHE A 1 83 ? -5.857 -0.055 -6.901 1.00 86.19 83 PHE A O 1
ATOM 663 N N . THR A 1 84 ? -3.816 -0.478 -6.066 1.00 87.81 84 THR A N 1
ATOM 664 C CA . THR A 1 84 ? -3.683 -1.792 -6.715 1.00 87.81 84 THR A CA 1
ATOM 665 C C . THR A 1 84 ? -3.804 -2.933 -5.713 1.00 87.81 84 THR A C 1
ATOM 667 O O . THR A 1 84 ? -4.611 -3.848 -5.914 1.00 87.81 84 THR A O 1
ATOM 670 N N . LEU A 1 85 ? -3.012 -2.902 -4.639 1.00 89.38 85 LEU A N 1
ATOM 671 C CA . LEU A 1 85 ? -2.873 -4.041 -3.734 1.00 89.38 85 LEU A CA 1
ATOM 672 C C . LEU A 1 85 ? -4.092 -4.208 -2.818 1.00 89.38 85 LEU A C 1
ATOM 674 O O . LEU A 1 85 ? -4.631 -5.313 -2.739 1.00 89.38 85 LEU A O 1
ATOM 678 N N . ARG A 1 86 ? -4.577 -3.123 -2.196 1.00 89.25 86 ARG A N 1
ATOM 679 C CA . ARG A 1 86 ? -5.696 -3.156 -1.236 1.00 89.25 86 ARG A CA 1
ATOM 680 C C . ARG A 1 86 ? -6.935 -3.842 -1.810 1.00 89.25 86 ARG A C 1
ATOM 682 O O . ARG A 1 86 ? -7.445 -4.780 -1.213 1.00 89.25 86 ARG A O 1
ATOM 689 N N . ARG A 1 87 ? -7.327 -3.487 -3.039 1.00 89.25 87 ARG A N 1
ATOM 690 C CA . ARG A 1 87 ? -8.468 -4.106 -3.739 1.00 89.25 87 ARG A CA 1
ATOM 691 C C . ARG A 1 87 ? -8.322 -5.620 -3.915 1.00 89.25 87 ARG A C 1
ATOM 693 O O . ARG A 1 87 ? -9.318 -6.338 -3.951 1.00 89.25 87 ARG A O 1
ATOM 700 N N . ARG A 1 88 ? -7.101 -6.125 -4.120 1.00 90.88 88 ARG A N 1
ATOM 701 C CA . ARG A 1 88 ? -6.863 -7.570 -4.266 1.00 90.88 88 ARG A CA 1
ATOM 702 C C . ARG A 1 88 ? -6.896 -8.272 -2.914 1.00 90.88 88 ARG A C 1
ATOM 704 O O . ARG A 1 88 ? -7.473 -9.350 -2.836 1.00 90.88 88 ARG A O 1
ATOM 711 N N . LEU A 1 89 ? -6.308 -7.658 -1.893 1.00 92.00 89 LEU A N 1
ATOM 712 C CA . LEU A 1 89 ? -6.258 -8.211 -0.543 1.00 92.00 89 LEU A CA 1
ATOM 713 C C . LEU A 1 89 ? -7.643 -8.276 0.094 1.00 92.00 89 LEU A C 1
ATOM 715 O O . LEU A 1 89 ? -8.024 -9.354 0.525 1.00 92.00 89 LEU A O 1
ATOM 719 N N . GLU A 1 90 ? -8.449 -7.218 -0.003 1.00 92.12 90 GLU A N 1
ATOM 720 C CA . GLU A 1 90 ? -9.824 -7.205 0.526 1.00 92.12 90 GLU A CA 1
ATOM 721 C C . GLU A 1 90 ? -10.692 -8.317 -0.070 1.00 92.12 90 GLU A C 1
ATOM 723 O O . GLU A 1 90 ? -11.497 -8.940 0.616 1.00 92.12 90 GLU A O 1
ATOM 728 N N . ARG A 1 91 ? -10.510 -8.634 -1.358 1.00 93.31 91 ARG A N 1
ATOM 729 C CA . ARG A 1 91 ? -11.219 -9.762 -1.985 1.00 93.31 91 ARG A CA 1
ATOM 730 C C . ARG A 1 91 ? -10.817 -11.109 -1.386 1.00 93.31 91 ARG A C 1
ATOM 732 O O . ARG A 1 91 ? -11.645 -12.017 -1.338 1.00 93.31 91 ARG A O 1
ATOM 739 N N . ILE A 1 92 ? -9.554 -11.255 -0.995 1.00 94.69 92 ILE A N 1
ATOM 740 C CA . ILE A 1 92 ? -9.040 -12.467 -0.354 1.00 94.69 92 ILE A CA 1
ATOM 741 C C . ILE A 1 92 ? -9.533 -12.520 1.094 1.00 94.69 92 ILE A C 1
ATOM 743 O O . ILE A 1 92 ? -10.081 -13.545 1.481 1.00 94.69 92 ILE A O 1
ATOM 747 N N . GLU A 1 93 ? -9.424 -11.422 1.843 1.00 93.88 93 GLU A N 1
ATOM 748 C CA . GLU A 1 93 ? -9.941 -11.263 3.211 1.00 93.88 93 GLU A CA 1
ATOM 749 C C . GLU A 1 93 ? -11.422 -11.646 3.275 1.00 93.88 93 GLU A C 1
ATOM 751 O O . GLU A 1 93 ? -11.775 -12.599 3.959 1.00 93.88 93 GLU A O 1
ATOM 756 N N . GLN A 1 94 ? -12.272 -11.049 2.434 1.00 93.12 94 GLN A N 1
ATOM 757 C CA . GLN A 1 94 ? -13.702 -11.380 2.368 1.00 93.12 94 GLN A CA 1
ATOM 758 C C . GLN A 1 94 ? -13.967 -12.857 2.035 1.00 93.12 94 GLN A C 1
ATOM 760 O O . GLN A 1 94 ? -14.925 -13.457 2.530 1.00 93.12 94 GLN A O 1
ATOM 765 N N . SER A 1 95 ? -13.140 -13.465 1.177 1.00 94.69 95 SER A N 1
ATOM 766 C CA . SER A 1 95 ? -13.258 -14.892 0.861 1.00 94.69 95 SER A CA 1
ATOM 767 C C . SER A 1 95 ? -12.881 -15.764 2.057 1.00 94.69 95 SER A C 1
ATOM 769 O O . SER A 1 95 ? -13.559 -16.760 2.311 1.00 94.69 95 SER A O 1
ATOM 771 N N . LEU A 1 96 ? -11.821 -15.401 2.781 1.00 93.31 96 LEU A N 1
ATOM 772 C CA . LEU A 1 96 ? -11.371 -16.098 3.983 1.00 93.31 96 LEU A CA 1
ATOM 773 C C . LEU A 1 96 ? -12.399 -15.958 5.101 1.00 93.31 96 LEU A C 1
ATOM 775 O O . LEU A 1 96 ? -12.795 -16.963 5.680 1.00 93.31 96 LEU A O 1
ATOM 779 N N . GLU A 1 97 ? -12.913 -14.755 5.339 1.00 92.69 97 GLU A N 1
ATOM 780 C CA . GLU A 1 97 ? -13.958 -14.509 6.331 1.00 92.69 97 GLU A CA 1
ATOM 781 C C . GLU A 1 97 ? -15.213 -15.330 6.039 1.00 92.69 97 GLU A C 1
ATOM 783 O O . GLU A 1 97 ? -15.768 -15.971 6.928 1.00 92.69 97 GLU A O 1
ATOM 788 N N . LYS A 1 98 ? -15.642 -15.390 4.773 1.00 90.12 98 LYS A N 1
ATOM 789 C CA . LYS A 1 98 ? -16.812 -16.183 4.382 1.00 90.12 98 LYS A CA 1
ATOM 790 C C . LYS A 1 98 ? -16.611 -17.691 4.575 1.00 90.12 98 LYS A C 1
ATOM 792 O O . LYS A 1 98 ? -17.590 -18.389 4.832 1.00 90.12 98 LYS A O 1
ATOM 797 N N . GLN A 1 99 ? -15.394 -18.197 4.375 1.00 92.62 99 GLN A N 1
ATOM 798 C CA . GLN A 1 99 ? -15.099 -19.633 4.416 1.00 92.62 99 GLN A CA 1
ATOM 799 C C . GLN A 1 99 ? -14.703 -20.134 5.807 1.00 92.62 99 GLN A C 1
ATOM 801 O O . GLN A 1 99 ? -14.996 -21.282 6.130 1.00 92.62 99 GLN A O 1
ATOM 806 N N . LEU A 1 100 ? -14.033 -19.301 6.603 1.00 92.44 100 LEU A N 1
ATOM 807 C CA . LEU A 1 100 ? -13.422 -19.695 7.871 1.00 92.44 100 LEU A CA 1
ATOM 808 C C . LEU A 1 100 ? -14.209 -19.214 9.091 1.00 92.44 100 LEU A C 1
ATOM 810 O O . LEU A 1 100 ? -14.179 -19.896 10.111 1.00 92.44 100 LEU A O 1
ATOM 814 N N . LEU A 1 101 ? -14.917 -18.081 9.009 1.00 92.25 101 LEU A N 1
ATOM 815 C CA . LEU A 1 101 ? -15.642 -17.540 10.159 1.00 92.25 101 LEU A CA 1
ATOM 816 C C . LEU A 1 101 ? -17.069 -18.079 10.235 1.00 92.25 101 LEU A C 1
ATOM 818 O O . LEU A 1 101 ? -17.872 -17.988 9.295 1.00 92.25 101 LEU A O 1
ATOM 822 N N . THR A 1 102 ? -17.427 -18.585 11.411 1.00 92.12 102 THR A N 1
ATOM 823 C CA . THR A 1 102 ? -18.801 -18.988 11.699 1.00 92.12 102 THR A CA 1
ATOM 824 C C . THR A 1 102 ? -19.705 -17.763 11.892 1.00 92.12 102 THR A C 1
ATOM 826 O O . THR A 1 102 ? -19.274 -16.606 11.875 1.00 92.12 102 THR A O 1
ATOM 829 N N . ALA A 1 103 ? -21.014 -17.984 12.035 1.00 89.12 103 ALA A N 1
ATOM 830 C CA . ALA A 1 103 ? -21.933 -16.902 12.394 1.00 89.12 103 ALA A CA 1
ATOM 831 C C . ALA A 1 103 ? -21.644 -16.346 13.802 1.00 89.12 103 ALA A C 1
ATOM 833 O O . ALA A 1 103 ? -21.852 -15.159 14.037 1.00 89.12 103 ALA A O 1
ATOM 834 N N . GLN A 1 104 ? -21.139 -17.188 14.712 1.00 90.50 104 GLN A N 1
ATOM 835 C CA . GLN A 1 104 ? -20.767 -16.779 16.065 1.00 90.50 104 GLN A CA 1
ATOM 836 C C . GLN A 1 104 ? -19.511 -15.905 16.058 1.00 90.50 104 GLN A C 1
ATOM 838 O O . GLN A 1 104 ? -19.523 -14.851 16.684 1.00 90.50 104 GLN A O 1
ATOM 843 N N . ASP A 1 105 ? -18.484 -16.271 15.286 1.00 89.12 105 ASP A N 1
ATOM 844 C CA . ASP A 1 105 ? -17.245 -15.481 15.191 1.00 89.12 105 ASP A CA 1
ATOM 845 C C . ASP A 1 105 ? -17.508 -14.084 14.613 1.00 89.12 105 ASP A C 1
ATOM 847 O O . ASP A 1 105 ? -17.020 -13.081 15.131 1.00 89.12 105 ASP A O 1
ATOM 851 N N . ARG A 1 106 ? -18.364 -13.999 13.586 1.00 85.00 106 ARG A N 1
ATOM 852 C CA . ARG A 1 106 ? -18.781 -12.714 13.002 1.00 85.00 106 ARG A CA 1
ATOM 853 C C . ARG A 1 106 ? -19.611 -11.871 13.967 1.00 85.00 106 ARG A C 1
ATOM 855 O O . ARG A 1 106 ? -19.443 -10.658 14.004 1.00 85.00 106 ARG A O 1
ATOM 862 N N . ALA A 1 107 ? -20.480 -12.494 14.764 1.00 87.12 107 ALA A N 1
ATOM 863 C CA . ALA A 1 107 ? -21.234 -11.796 15.807 1.00 87.12 107 ALA A CA 1
ATOM 864 C C . ALA A 1 107 ? -20.333 -11.314 16.960 1.00 87.12 107 ALA A C 1
ATOM 866 O O . ALA A 1 107 ? -20.630 -10.296 17.578 1.00 87.12 107 ALA A O 1
ATOM 867 N N . ALA A 1 108 ? -19.228 -12.017 17.220 1.00 89.94 108 ALA A N 1
ATOM 868 C CA . ALA A 1 108 ? -18.199 -11.623 18.178 1.00 89.94 108 ALA A CA 1
ATOM 869 C C . ALA A 1 108 ? -17.232 -10.548 17.638 1.00 89.94 108 ALA A C 1
ATOM 871 O O . ALA A 1 108 ? -16.351 -10.109 18.373 1.00 89.94 108 ALA A O 1
ATOM 872 N N . GLY A 1 109 ? -17.390 -10.114 16.381 1.00 87.12 109 GLY A N 1
ATOM 873 C CA . GLY A 1 109 ? -16.562 -9.072 15.769 1.00 87.12 109 GLY A CA 1
ATOM 874 C C . GLY A 1 109 ? -15.180 -9.543 15.311 1.00 87.12 109 GLY A C 1
ATOM 875 O O . GLY A 1 109 ? -14.288 -8.718 15.151 1.00 87.12 109 GLY A O 1
ATOM 876 N N . VAL A 1 110 ? -14.980 -10.849 15.109 1.00 88.19 110 VAL A N 1
ATOM 877 C CA . VAL A 1 110 ? -13.718 -11.384 14.578 1.00 88.19 110 VAL A CA 1
ATOM 878 C C . VAL A 1 110 ? -13.611 -11.054 13.088 1.00 88.19 110 VAL A C 1
ATOM 880 O O . VAL A 1 110 ? -14.518 -11.377 12.320 1.00 88.19 110 VAL A O 1
ATOM 883 N N . THR A 1 111 ? -12.492 -10.456 12.681 1.00 88.38 111 THR A N 1
ATOM 884 C CA . THR A 1 111 ? -12.164 -10.133 11.284 1.00 88.38 111 THR A CA 1
ATOM 885 C C . THR A 1 111 ? -10.826 -10.750 10.883 1.00 88.38 111 THR A C 1
ATOM 887 O O . THR A 1 111 ? -10.005 -11.107 11.733 1.00 88.38 111 THR A O 1
ATOM 890 N N . ILE A 1 112 ? -10.613 -10.927 9.577 1.00 89.62 112 ILE A N 1
ATOM 891 C CA . ILE A 1 112 ? -9.350 -11.435 9.024 1.00 89.62 112 ILE A CA 1
ATOM 892 C C . ILE A 1 112 ? -8.791 -10.377 8.078 1.00 89.62 112 ILE A C 1
ATOM 894 O O . ILE A 1 112 ? -9.313 -10.194 6.984 1.00 89.62 112 ILE A O 1
ATOM 898 N N . GLU A 1 113 ? -7.690 -9.737 8.472 1.00 89.50 113 GLU A N 1
ATOM 899 C CA . GLU A 1 113 ? -7.031 -8.699 7.674 1.00 89.50 113 GLU A CA 1
ATOM 900 C C . GLU A 1 113 ? -5.544 -9.000 7.445 1.00 89.50 113 GLU A C 1
ATOM 902 O O . GLU A 1 113 ? -4.848 -9.560 8.298 1.00 89.50 113 GLU A O 1
ATOM 907 N N . PHE A 1 114 ? -5.027 -8.603 6.281 1.00 87.88 114 PHE A N 1
ATOM 908 C CA . PHE A 1 114 ? -3.599 -8.615 5.999 1.00 87.88 114 PHE A CA 1
ATOM 909 C C . PHE A 1 114 ? -2.913 -7.427 6.673 1.00 87.88 114 PHE A C 1
ATOM 911 O O . PHE A 1 114 ? -3.212 -6.264 6.393 1.00 87.88 114 PHE A O 1
ATOM 918 N N . ASN A 1 115 ? -1.891 -7.711 7.482 1.00 82.56 115 ASN A N 1
ATOM 919 C CA . ASN A 1 115 ? -1.012 -6.671 7.999 1.00 82.56 115 ASN A CA 1
ATOM 920 C C . ASN A 1 115 ? -0.117 -6.126 6.863 1.00 82.56 115 ASN A C 1
ATOM 922 O O . ASN A 1 115 ? 0.892 -6.725 6.485 1.00 82.56 115 ASN A O 1
ATOM 926 N N . LEU A 1 116 ? -0.498 -4.967 6.325 1.00 78.00 116 LEU A N 1
ATOM 927 C CA . LEU A 1 116 ? 0.264 -4.212 5.322 1.00 78.00 116 LEU A CA 1
ATOM 928 C C . LEU A 1 116 ? 1.319 -3.282 5.935 1.00 78.00 116 LEU A C 1
ATOM 930 O O . LEU A 1 116 ? 2.069 -2.620 5.214 1.00 78.00 116 LEU A O 1
ATOM 934 N N . GLU A 1 117 ? 1.402 -3.222 7.260 1.00 66.31 117 GLU A N 1
ATOM 935 C CA . GLU A 1 117 ? 2.264 -2.291 7.983 1.00 66.31 117 GLU A CA 1
ATOM 936 C C . GLU A 1 117 ? 3.742 -2.582 7.740 1.00 66.31 117 GLU A C 1
ATOM 938 O O . GLU A 1 117 ? 4.545 -1.656 7.693 1.00 66.31 117 GLU A O 1
ATOM 943 N N . GLY A 1 118 ? 4.105 -3.848 7.506 1.00 66.69 118 GLY A N 1
ATOM 944 C CA . GLY A 1 118 ? 5.464 -4.224 7.112 1.00 66.69 118 GLY A CA 1
ATOM 945 C C . GLY A 1 118 ? 5.917 -3.562 5.805 1.00 66.69 118 GLY A C 1
ATOM 946 O O . GLY A 1 118 ? 7.093 -3.235 5.668 1.00 66.69 118 GLY A O 1
ATOM 947 N N . LEU A 1 119 ? 4.984 -3.308 4.882 1.00 66.75 119 LEU A N 1
ATOM 948 C CA . LEU A 1 119 ? 5.242 -2.643 3.603 1.00 66.75 119 LEU A CA 1
ATOM 949 C C . LEU A 1 119 ? 5.237 -1.109 3.740 1.00 66.75 119 LEU A C 1
ATOM 951 O O . LEU A 1 119 ? 5.952 -0.421 3.018 1.00 66.75 119 LEU A O 1
ATOM 955 N N . LEU A 1 120 ? 4.471 -0.582 4.702 1.00 61.25 120 LEU A N 1
ATOM 956 C CA . LEU A 1 120 ? 4.387 0.845 5.049 1.00 61.25 120 LEU A CA 1
ATOM 957 C C . LEU A 1 120 ? 5.463 1.300 6.046 1.00 61.25 120 LEU A C 1
ATOM 959 O O . LEU A 1 120 ? 5.584 2.492 6.314 1.00 61.25 120 LEU A O 1
ATOM 963 N N . ARG A 1 121 ? 6.263 0.375 6.592 1.00 55.12 121 ARG A N 1
ATOM 964 C CA . ARG A 1 121 ? 7.289 0.652 7.612 1.00 55.12 121 ARG A CA 1
ATOM 965 C C . ARG A 1 121 ? 8.336 1.677 7.155 1.00 55.12 121 ARG A C 1
ATOM 967 O O . ARG A 1 121 ? 8.938 2.333 8.003 1.00 55.12 121 ARG A O 1
ATOM 974 N N . GLY A 1 122 ? 8.506 1.849 5.840 1.00 57.31 122 GLY A N 1
ATOM 975 C CA . GLY A 1 122 ? 9.329 2.907 5.247 1.00 57.31 122 GLY A CA 1
ATOM 976 C C . GLY A 1 122 ? 8.908 4.325 5.653 1.00 57.31 122 GLY A C 1
ATOM 977 O O . GLY A 1 122 ? 9.771 5.181 5.783 1.00 57.31 122 GLY A O 1
ATOM 978 N N . ASP A 1 123 ? 7.628 4.551 5.976 1.00 67.31 123 ASP A N 1
ATOM 979 C CA . ASP A 1 123 ? 7.104 5.851 6.415 1.00 67.31 123 ASP A CA 1
ATOM 980 C C . ASP A 1 123 ? 6.636 5.848 7.885 1.00 67.31 123 ASP A C 1
ATOM 982 O O . ASP A 1 123 ? 5.580 6.362 8.267 1.00 67.31 123 ASP A O 1
ATOM 986 N N . SER A 1 124 ? 7.435 5.231 8.758 1.00 67.44 124 SER A N 1
ATOM 987 C CA . SER A 1 124 ? 7.171 5.255 10.205 1.00 67.44 124 SER A CA 1
ATOM 988 C C . SER A 1 124 ? 7.211 6.686 10.777 1.00 67.44 124 SER A C 1
ATOM 990 O O . SER A 1 124 ? 6.574 6.965 11.793 1.00 67.44 124 SER A O 1
ATOM 992 N N . ALA A 1 125 ? 7.928 7.606 10.118 1.00 75.19 125 ALA A N 1
ATOM 993 C CA . ALA A 1 125 ? 8.096 8.991 10.553 1.00 75.19 125 ALA A CA 1
ATOM 994 C C . ALA A 1 125 ? 6.844 9.857 10.326 1.00 75.19 125 ALA A C 1
ATOM 996 O O . ALA A 1 125 ? 6.414 10.538 11.266 1.00 75.19 125 ALA A O 1
ATOM 997 N N . ASN A 1 126 ? 6.215 9.824 9.140 1.00 76.25 126 ASN A N 1
ATOM 998 C CA . ASN A 1 126 ? 4.977 10.586 8.932 1.00 76.25 126 ASN A CA 1
ATOM 999 C C . ASN A 1 126 ? 3.822 9.971 9.723 1.00 76.25 126 ASN A C 1
ATOM 1001 O O . ASN A 1 126 ? 2.994 10.705 10.253 1.00 76.25 126 ASN A O 1
ATOM 1005 N N . ARG A 1 127 ? 3.795 8.643 9.887 1.00 75.75 127 ARG A N 1
ATOM 10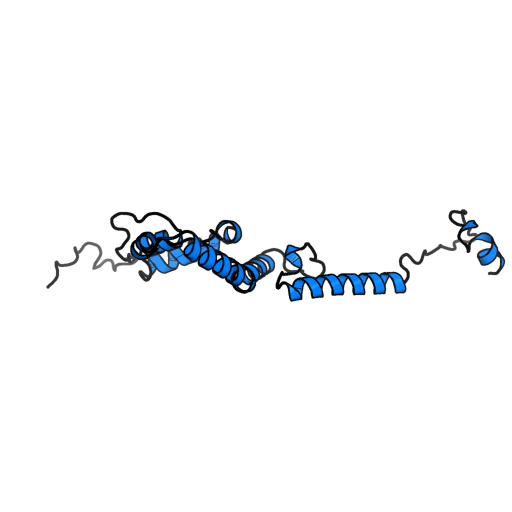06 C CA . ARG A 1 127 ? 2.789 7.950 10.706 1.00 75.75 127 ARG A CA 1
ATOM 1007 C C . ARG A 1 127 ? 2.884 8.326 12.188 1.00 75.75 127 ARG A C 1
ATOM 1009 O O . ARG A 1 127 ? 1.875 8.684 12.791 1.00 75.75 127 ARG A O 1
ATOM 1016 N N . ALA A 1 128 ? 4.091 8.336 12.762 1.00 81.12 128 ALA A N 1
ATOM 1017 C CA . ALA A 1 128 ? 4.303 8.814 14.130 1.00 81.12 128 ALA A CA 1
ATOM 1018 C C . ALA A 1 128 ? 3.912 10.293 14.286 1.00 81.12 128 ALA A C 1
ATOM 1020 O O . ALA A 1 128 ? 3.287 10.670 15.278 1.00 81.12 128 ALA A O 1
ATOM 1021 N N . THR A 1 129 ? 4.238 11.121 13.289 1.00 85.62 129 THR A N 1
ATOM 1022 C CA . THR A 1 129 ? 3.840 12.535 13.250 1.00 85.62 129 THR A CA 1
ATOM 1023 C C . THR A 1 129 ? 2.320 12.691 13.222 1.00 85.62 129 THR A C 1
ATOM 1025 O O . THR A 1 129 ? 1.788 13.426 14.049 1.00 85.62 129 THR A O 1
ATOM 1028 N N . PHE A 1 130 ? 1.623 11.943 12.363 1.00 84.69 130 PHE A N 1
ATOM 1029 C CA . PHE A 1 130 ? 0.167 11.961 12.236 1.00 84.69 130 PHE A CA 1
ATOM 1030 C C . PHE A 1 130 ? -0.530 11.575 13.543 1.00 84.69 130 PHE A C 1
ATOM 1032 O O . PHE A 1 130 ? -1.370 12.326 14.035 1.00 84.69 130 PHE A O 1
ATOM 1039 N N . TYR A 1 131 ? -0.159 10.448 14.163 1.00 86.00 131 TYR A N 1
ATOM 1040 C CA . TYR A 1 131 ? -0.785 10.051 15.429 1.00 86.00 131 TYR A CA 1
ATOM 1041 C C . TYR A 1 131 ? -0.482 11.027 16.558 1.00 86.00 131 TYR A C 1
ATOM 1043 O O . TYR A 1 131 ? -1.362 11.314 17.368 1.00 86.00 131 TYR A O 1
ATOM 1051 N N . ARG A 1 132 ? 0.736 11.572 16.609 1.00 85.31 132 ARG A N 1
ATOM 1052 C CA . ARG A 1 132 ? 1.097 12.600 17.588 1.00 85.31 132 ARG A CA 1
ATOM 1053 C C . ARG A 1 132 ? 0.227 13.844 17.425 1.00 85.31 132 ARG A C 1
ATOM 1055 O O . ARG A 1 132 ? -0.301 14.323 18.417 1.00 85.31 132 ARG A O 1
ATOM 1062 N N . GLU A 1 133 ? 0.047 14.339 16.204 1.00 86.31 133 GLU A N 1
ATOM 1063 C CA . GLU A 1 133 ? -0.800 15.508 15.943 1.00 86.31 133 GLU A CA 1
ATOM 1064 C C . GLU A 1 133 ? -2.257 15.235 16.323 1.00 86.31 133 GLU A C 1
ATOM 1066 O O . GLU A 1 133 ? -2.847 16.008 17.074 1.00 86.31 133 GLU A O 1
ATOM 1071 N N . MET A 1 134 ? -2.810 14.096 15.898 1.00 83.00 134 MET A N 1
ATOM 1072 C CA . MET A 1 134 ? -4.213 13.740 16.137 1.00 83.00 134 MET A CA 1
ATOM 1073 C C . MET A 1 134 ? -4.535 13.483 17.615 1.00 83.00 134 MET A C 1
ATOM 1075 O O . MET A 1 134 ? -5.620 13.836 18.082 1.00 83.00 134 MET A O 1
ATOM 1079 N N . THR A 1 135 ? -3.593 12.904 18.365 1.00 84.62 135 THR A N 1
ATOM 1080 C CA . THR A 1 135 ? -3.728 12.724 19.821 1.00 84.62 135 THR A CA 1
ATOM 1081 C C . THR A 1 135 ? -3.504 14.024 20.588 1.00 84.62 135 THR A C 1
ATOM 1083 O O . THR A 1 135 ? -4.113 14.218 21.634 1.00 84.62 135 THR A O 1
ATOM 1086 N N . GLN A 1 136 ? -2.678 14.943 20.076 1.00 83.06 136 GLN A N 1
ATOM 1087 C CA . GLN A 1 136 ? -2.418 16.239 20.707 1.00 83.06 136 GLN A CA 1
ATOM 1088 C C . GLN A 1 136 ? -3.609 17.201 20.592 1.00 83.06 136 GLN A C 1
ATOM 1090 O O . GLN A 1 136 ? -3.894 17.929 21.544 1.00 83.06 136 GLN A O 1
ATOM 1095 N N . ILE A 1 137 ? -4.314 17.192 19.455 1.00 81.44 137 ILE A N 1
ATOM 1096 C CA . ILE A 1 137 ? -5.541 17.983 19.252 1.00 81.44 137 ILE A CA 1
ATOM 1097 C C . ILE A 1 137 ? -6.785 17.349 19.897 1.00 81.44 137 ILE A C 1
ATOM 1099 O O . ILE A 1 137 ? -7.856 17.950 19.865 1.00 81.44 137 ILE A O 1
ATOM 1103 N N . GLY A 1 138 ? -6.661 16.144 20.466 1.00 78.81 138 GLY A N 1
ATOM 1104 C CA . GLY A 1 138 ? -7.758 15.428 21.121 1.00 78.81 138 GLY A CA 1
ATOM 1105 C C . GLY A 1 138 ? -8.798 14.830 20.167 1.00 78.81 138 GLY A C 1
ATOM 1106 O O . GLY A 1 138 ? -9.896 14.511 20.613 1.00 78.81 138 GLY A O 1
ATOM 1107 N N . VAL A 1 139 ? -8.484 14.680 18.873 1.00 82.12 139 VAL A N 1
ATOM 1108 C CA . VAL A 1 139 ? -9.396 14.063 17.887 1.00 82.12 139 VAL A CA 1
ATOM 1109 C C . VAL A 1 139 ? -9.361 12.539 17.964 1.00 82.12 139 VAL A C 1
ATOM 1111 O O . VAL A 1 139 ? -10.385 11.909 17.729 1.00 82.12 139 VAL A O 1
ATOM 1114 N N . MET A 1 140 ? -8.205 11.952 18.293 1.00 83.31 140 MET A N 1
ATOM 1115 C CA . MET A 1 140 ? -8.073 10.510 18.521 1.00 83.31 140 MET A CA 1
ATOM 1116 C C . MET A 1 140 ? -7.613 10.201 19.945 1.00 83.31 140 MET A C 1
ATOM 1118 O O . MET A 1 140 ? -6.731 10.861 20.501 1.00 83.31 140 MET A O 1
ATOM 1122 N N . THR A 1 141 ? -8.194 9.151 20.508 1.00 87.06 141 THR A N 1
ATOM 1123 C CA . THR A 1 141 ? -7.826 8.537 21.782 1.00 87.06 141 THR A CA 1
ATOM 1124 C C . THR A 1 141 ? -6.676 7.543 21.598 1.00 87.06 141 THR A C 1
ATOM 1126 O O . THR A 1 141 ? -6.344 7.116 20.489 1.00 87.06 141 THR A O 1
ATOM 1129 N N . ILE A 1 142 ? -6.033 7.153 22.699 1.00 84.56 142 ILE A N 1
ATOM 1130 C CA . ILE A 1 142 ? -4.919 6.196 22.662 1.00 84.56 142 ILE A CA 1
ATOM 1131 C C . ILE A 1 142 ? -5.417 4.824 22.195 1.00 84.56 142 ILE A C 1
ATOM 1133 O O . ILE A 1 142 ? -4.723 4.157 21.431 1.00 84.56 142 ILE A O 1
ATOM 1137 N N . ASN A 1 143 ? -6.609 4.405 22.621 1.00 87.06 143 ASN A N 1
ATOM 1138 C CA . ASN A 1 143 ? -7.178 3.117 22.230 1.00 87.06 143 ASN A CA 1
ATOM 1139 C C . ASN A 1 143 ? -7.634 3.087 20.770 1.00 87.06 143 ASN A C 1
ATOM 1141 O O . ASN A 1 143 ? -7.482 2.050 20.134 1.00 87.06 143 ASN A O 1
ATOM 1145 N N . GLU A 1 144 ? -8.080 4.209 20.201 1.00 83.81 144 GLU A N 1
ATOM 1146 C CA . GLU A 1 144 ? -8.341 4.306 18.757 1.00 83.81 144 GLU A CA 1
ATOM 1147 C C . GLU A 1 144 ? -7.053 4.159 17.944 1.00 83.81 144 GLU A C 1
ATOM 1149 O O . GLU A 1 144 ? -7.015 3.384 16.990 1.00 83.81 144 GLU A O 1
ATOM 1154 N N . VAL A 1 145 ? -5.965 4.824 18.356 1.00 85.31 145 VAL A N 1
ATOM 1155 C CA . VAL A 1 145 ? -4.654 4.625 17.718 1.00 85.31 145 VAL A CA 1
ATOM 1156 C C . VAL A 1 145 ? -4.207 3.170 17.862 1.00 85.31 145 VAL A C 1
ATOM 1158 O O . VAL A 1 145 ? -3.781 2.566 16.887 1.00 85.31 145 VAL A O 1
ATOM 1161 N N . ARG A 1 146 ? -4.351 2.558 19.042 1.00 86.44 146 ARG A N 1
ATOM 1162 C CA . ARG A 1 146 ? -3.982 1.147 19.254 1.00 86.44 146 ARG A CA 1
ATOM 1163 C C . ARG A 1 146 ? -4.830 0.186 18.426 1.00 86.44 146 ARG A C 1
ATOM 1165 O O . ARG A 1 146 ? -4.275 -0.768 17.899 1.00 86.44 146 ARG A O 1
ATOM 1172 N N . ALA A 1 147 ? -6.121 0.452 18.259 1.00 84.31 147 ALA A N 1
ATOM 1173 C CA . ALA A 1 147 ? -6.990 -0.342 17.400 1.00 84.31 147 ALA A CA 1
ATOM 1174 C C . ALA A 1 147 ? -6.549 -0.271 15.929 1.00 84.31 147 ALA A C 1
ATOM 1176 O O . ALA A 1 147 ? -6.455 -1.3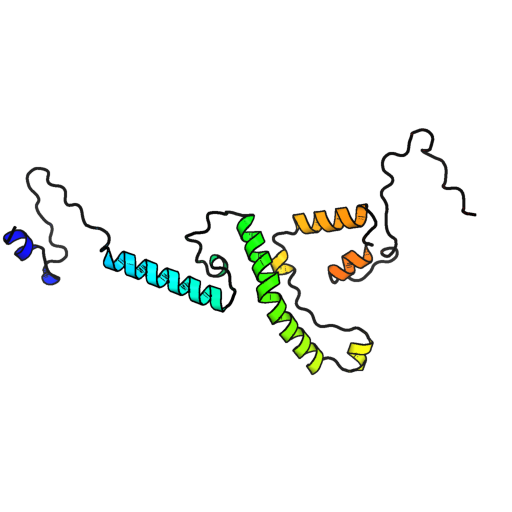09 15.279 1.00 84.31 147 ALA A O 1
ATOM 1177 N N . LEU A 1 148 ? -6.194 0.921 15.427 1.00 82.50 148 LEU A N 1
ATOM 1178 C CA . LEU A 1 148 ? -5.635 1.091 14.074 1.00 82.50 148 LEU A CA 1
ATOM 1179 C C . LEU A 1 148 ? -4.318 0.322 13.880 1.00 82.50 148 LEU A C 1
ATOM 1181 O O . LEU A 1 148 ? -4.025 -0.141 12.783 1.00 82.50 148 LEU A O 1
ATOM 1185 N N . GLU A 1 149 ? -3.548 0.175 14.955 1.00 81.19 149 GLU A N 1
ATOM 1186 C CA . GLU A 1 149 ? -2.278 -0.556 15.011 1.00 81.19 149 GLU A CA 1
ATOM 1187 C C . GLU A 1 149 ? -2.459 -2.055 15.319 1.00 81.19 149 GLU A C 1
ATOM 1189 O O . GLU A 1 149 ? -1.479 -2.767 15.535 1.00 81.19 149 GLU A O 1
ATOM 1194 N N . ASN A 1 150 ? -3.701 -2.553 15.392 1.00 79.44 150 ASN A N 1
ATOM 1195 C CA . ASN A 1 150 ? -4.024 -3.923 15.813 1.00 79.44 150 ASN A CA 1
ATOM 1196 C C . ASN A 1 150 ? -3.407 -4.320 17.175 1.00 79.44 150 ASN A C 1
ATOM 1198 O O . ASN A 1 150 ? -3.080 -5.482 17.427 1.00 79.44 150 ASN A O 1
ATOM 1202 N N . LEU A 1 151 ? -3.236 -3.348 18.071 1.00 83.00 151 LEU A N 1
ATOM 1203 C CA . LEU A 1 151 ? -2.746 -3.533 19.431 1.00 83.00 151 LEU A CA 1
ATOM 1204 C C . LEU A 1 151 ? -3.921 -3.646 20.413 1.00 83.00 151 LEU A C 1
ATOM 1206 O O . LEU A 1 151 ? -4.924 -2.948 20.265 1.00 83.00 151 LEU A O 1
ATOM 1210 N N . PRO A 1 152 ? -3.792 -4.461 21.477 1.00 84.00 152 PRO A N 1
ATOM 1211 C CA . PRO A 1 152 ? -4.835 -4.565 22.489 1.00 84.00 152 PRO A CA 1
ATOM 1212 C C . PRO A 1 152 ? -5.033 -3.216 23.202 1.00 84.00 152 PRO A C 1
ATOM 1214 O O . PRO A 1 152 ? -4.035 -2.514 23.443 1.00 84.00 152 PRO A O 1
ATOM 1217 N N . PRO A 1 153 ? -6.279 -2.858 23.562 1.00 88.94 153 PRO A N 1
ATOM 1218 C CA . PRO A 1 153 ? -6.579 -1.619 24.271 1.00 88.94 153 PRO A CA 1
ATOM 1219 C C . PRO A 1 153 ? -5.923 -1.598 25.656 1.00 88.94 153 PRO A C 1
ATOM 1221 O O . PRO A 1 153 ? -5.597 -2.639 26.231 1.00 88.94 153 PRO A O 1
ATOM 1224 N N . VAL A 1 154 ? -5.716 -0.396 26.189 1.00 88.12 154 VAL A N 1
ATOM 1225 C CA . VAL A 1 154 ? -5.169 -0.156 27.530 1.00 88.12 154 VAL A CA 1
ATOM 1226 C C . VAL A 1 154 ? -6.169 0.614 28.384 1.00 88.12 154 VAL A C 1
ATOM 1228 O O . VAL A 1 154 ? -6.956 1.422 27.885 1.00 88.12 154 VAL A O 1
ATOM 1231 N N . GLU A 1 155 ? -6.135 0.364 29.690 1.00 83.62 155 GLU A N 1
ATOM 1232 C CA . GLU A 1 155 ? -6.994 1.053 30.649 1.00 83.62 155 GLU A CA 1
ATOM 1233 C C . GLU A 1 155 ? -6.687 2.561 30.665 1.00 83.62 155 GLU A C 1
ATOM 1235 O O . GLU A 1 155 ? -5.525 2.972 30.668 1.00 83.62 155 GLU A O 1
ATOM 1240 N N . GLY A 1 156 ? -7.732 3.393 30.614 1.00 79.94 156 GLY A N 1
ATOM 1241 C CA . GLY A 1 156 ? -7.602 4.853 30.510 1.00 79.94 156 GLY A CA 1
ATOM 1242 C C . GLY A 1 156 ? -7.226 5.371 29.114 1.00 79.94 156 GLY A C 1
ATOM 1243 O O . GLY A 1 156 ? -7.033 6.574 28.943 1.00 79.94 156 GLY A O 1
ATOM 1244 N N . GLY A 1 157 ? -7.133 4.492 28.110 1.00 79.75 157 GLY A N 1
ATOM 1245 C CA . GLY A 1 157 ? -6.780 4.859 26.739 1.00 79.75 157 GLY A CA 1
ATOM 1246 C C . GLY A 1 157 ? -7.910 5.491 25.919 1.00 79.75 157 GLY A C 1
ATOM 1247 O O . GLY A 1 157 ? -7.615 6.072 24.879 1.00 79.75 157 GLY A O 1
ATOM 1248 N N . ASP A 1 158 ? -9.161 5.419 26.382 1.00 82.75 158 ASP A N 1
ATOM 1249 C CA . ASP A 1 158 ? -10.351 5.961 25.697 1.00 82.75 158 ASP A CA 1
ATOM 1250 C C . ASP A 1 158 ? -10.627 7.437 26.020 1.00 82.75 158 ASP A C 1
ATOM 1252 O O . ASP A 1 158 ? -11.601 8.013 25.542 1.00 82.75 158 ASP A O 1
ATOM 1256 N N . VAL A 1 159 ? -9.797 8.067 26.855 1.00 80.25 159 VAL A N 1
ATOM 1257 C CA . VAL A 1 159 ? -9.983 9.464 27.258 1.00 80.25 159 VAL A CA 1
ATOM 1258 C C . VAL A 1 159 ? -9.181 10.369 26.315 1.00 80.25 159 VAL A C 1
ATOM 1260 O O . VAL A 1 159 ? -7.947 10.263 26.288 1.00 80.25 159 VAL A O 1
ATOM 1263 N N . PRO A 1 160 ? -9.829 11.275 25.553 1.00 75.19 160 PRO A N 1
ATOM 1264 C CA . PRO A 1 160 ? -9.123 12.258 24.742 1.00 75.19 160 PRO A CA 1
ATOM 1265 C C . PRO A 1 160 ? -8.241 13.140 25.623 1.00 75.19 160 PRO A C 1
ATOM 1267 O O . PRO A 1 160 ? -8.665 13.630 26.671 1.00 75.19 160 PRO A O 1
ATOM 1270 N N . ARG A 1 161 ? -6.994 13.351 25.202 1.00 74.06 161 ARG A N 1
ATOM 1271 C CA . ARG A 1 161 ? -6.040 14.198 25.921 1.00 74.06 161 ARG A CA 1
ATOM 1272 C C . ARG A 1 161 ? -5.924 15.525 25.187 1.00 74.06 161 ARG A C 1
ATOM 1274 O O . ARG A 1 161 ? -5.780 15.543 23.973 1.00 74.06 161 ARG A O 1
ATOM 1281 N N . MET A 1 162 ? -5.939 16.625 25.931 1.00 69.88 162 MET A N 1
ATOM 1282 C CA . MET A 1 162 ? -5.609 17.943 25.396 1.00 69.88 162 MET A CA 1
ATOM 1283 C C . MET A 1 162 ? -4.399 18.477 26.154 1.00 69.88 162 MET A C 1
ATOM 1285 O O . MET A 1 162 ? -4.374 18.477 27.386 1.00 69.88 162 MET A O 1
ATOM 1289 N N . GLN A 1 163 ? -3.360 18.885 25.428 1.00 67.62 163 GLN A N 1
ATOM 1290 C CA . GLN A 1 163 ? -2.175 19.458 26.054 1.00 67.62 163 GLN A CA 1
ATOM 1291 C C . GLN A 1 163 ? -2.480 20.891 26.511 1.00 67.62 163 GLN A C 1
ATOM 1293 O O . GLN A 1 163 ? -2.607 21.796 25.691 1.00 67.62 163 GLN A O 1
ATOM 1298 N N . MET A 1 164 ? -2.539 21.116 27.823 1.00 67.62 164 MET A N 1
ATOM 1299 C CA . MET A 1 164 ? -2.546 22.462 28.399 1.00 67.62 164 MET A CA 1
ATOM 1300 C C . MET A 1 164 ? -1.110 22.998 28.472 1.00 67.62 164 MET A C 1
ATOM 1302 O O . MET A 1 164 ? -0.451 22.892 29.502 1.00 67.62 164 MET A O 1
ATOM 1306 N N . GLN A 1 165 ? -0.595 23.543 27.367 1.00 63.94 165 GLN A N 1
ATOM 1307 C CA . GLN A 1 165 ? 0.680 24.268 27.360 1.00 63.94 165 GLN A CA 1
ATOM 1308 C C . GLN A 1 165 ? 0.413 25.769 27.190 1.00 63.94 165 GLN A C 1
ATOM 1310 O O . GLN A 1 165 ? -0.272 26.161 26.251 1.00 63.94 165 GLN A O 1
ATOM 1315 N N . ASN A 1 166 ? 1.000 26.585 28.077 1.00 55.78 166 ASN A N 1
ATOM 1316 C CA . ASN A 1 166 ? 0.818 28.041 28.232 1.00 55.78 166 ASN A CA 1
ATOM 1317 C C . ASN A 1 166 ? -0.482 28.466 28.934 1.00 55.78 166 ASN A C 1
ATOM 1319 O O . ASN A 1 166 ? -1.275 29.234 28.394 1.00 55.78 166 ASN A O 1
ATOM 1323 N N . VAL A 1 167 ? -0.659 28.024 30.180 1.00 60.84 167 VAL A N 1
ATOM 1324 C CA . VAL A 1 167 ? -1.594 28.678 31.106 1.00 60.84 167 VAL A CA 1
ATOM 1325 C C . VAL A 1 167 ? -0.988 30.035 31.513 1.00 60.84 167 VAL A C 1
ATOM 1327 O O . VAL A 1 167 ? 0.197 30.071 31.866 1.00 60.84 167 VAL A O 1
ATOM 1330 N N . PRO A 1 168 ? -1.729 31.157 31.443 1.00 58.91 168 PRO A N 1
ATOM 1331 C CA . PRO A 1 168 ? -1.259 32.445 31.948 1.00 58.91 168 PRO A CA 1
ATOM 1332 C C . PRO A 1 168 ? -0.782 32.319 33.400 1.00 58.91 168 PRO A C 1
ATOM 1334 O O . PRO A 1 168 ? -1.370 31.578 34.184 1.00 58.91 168 PRO A O 1
ATOM 1337 N N . ILE A 1 169 ? 0.250 33.069 33.799 1.00 61.62 169 ILE A N 1
ATOM 1338 C CA . ILE A 1 169 ? 0.789 33.013 35.175 1.00 61.62 169 ILE A CA 1
ATOM 1339 C C . ILE A 1 169 ? -0.275 33.290 36.256 1.00 61.62 169 ILE A C 1
ATOM 1341 O O . ILE A 1 169 ? -0.115 32.883 37.400 1.00 61.62 169 ILE A O 1
ATOM 1345 N N . THR A 1 170 ? -1.375 33.955 35.892 1.00 67.12 170 THR A N 1
ATOM 1346 C CA . THR A 1 170 ? -2.521 34.242 36.763 1.00 67.12 170 THR A CA 1
ATOM 1347 C C . THR A 1 170 ? -3.394 33.024 37.076 1.00 67.12 170 THR A C 1
ATOM 1349 O O . THR A 1 170 ? -4.150 33.074 38.039 1.00 67.12 170 THR A O 1
ATOM 1352 N N . GLU A 1 171 ? -3.294 31.943 36.300 1.00 62.16 171 GLU A N 1
ATOM 1353 C CA . GLU A 1 171 ? -4.123 30.730 36.424 1.00 62.16 171 GLU A CA 1
ATOM 1354 C C . GLU A 1 171 ? -3.288 29.457 36.666 1.00 62.16 171 GLU A C 1
ATOM 1356 O O . GLU A 1 171 ? -3.824 28.363 36.841 1.00 62.16 171 GLU A O 1
ATOM 1361 N N . ALA A 1 172 ? -1.961 29.584 36.736 1.00 50.03 172 ALA A N 1
ATOM 1362 C CA . ALA A 1 172 ? -1.067 28.485 37.075 1.00 50.03 172 ALA A CA 1
ATOM 1363 C C . ALA A 1 172 ? -1.183 28.136 38.575 1.00 50.03 172 ALA A C 1
ATOM 1365 O O . ALA A 1 172 ? -0.486 28.706 39.411 1.00 50.03 172 ALA A O 1
ATOM 1366 N N . GLY A 1 173 ? -2.077 27.199 38.912 1.00 55.72 173 GLY A N 1
ATOM 1367 C CA . GLY A 1 173 ? -2.228 26.646 40.266 1.00 55.72 173 GLY A CA 1
ATOM 1368 C C . GLY A 1 173 ? -3.649 26.643 40.835 1.00 55.72 173 GLY A C 1
ATOM 1369 O O . GLY A 1 173 ? -3.828 26.213 41.971 1.00 55.72 173 GLY A O 1
ATOM 1370 N N . GLN A 1 174 ? -4.657 27.099 40.087 1.00 57.03 174 GLN A N 1
ATOM 1371 C CA . GLN A 1 174 ? -6.050 26.912 40.493 1.00 57.03 174 GLN A CA 1
ATOM 1372 C C . GLN A 1 174 ? -6.517 25.519 40.066 1.00 57.03 174 GLN A C 1
ATOM 1374 O O . GLN A 1 174 ? -6.519 25.192 38.879 1.00 57.03 174 GLN A O 1
ATOM 1379 N N . GLU A 1 175 ? -6.879 24.686 41.046 1.00 53.34 175 GLU A N 1
ATOM 1380 C CA . GLU A 1 175 ? -7.602 23.443 40.781 1.00 53.34 175 GLU A CA 1
ATOM 1381 C C . GLU A 1 175 ? -8.859 23.778 39.964 1.00 53.34 175 GLU A C 1
ATOM 1383 O O . GLU A 1 175 ? -9.550 24.750 40.296 1.00 53.34 175 GLU A O 1
ATOM 1388 N N . PRO A 1 176 ? -9.164 23.023 38.891 1.00 53.62 176 PRO A N 1
ATOM 1389 C CA . PRO A 1 176 ? -10.398 23.237 38.156 1.00 53.62 176 PRO A CA 1
ATOM 1390 C C . PRO A 1 176 ? -11.554 23.081 39.143 1.00 53.62 176 PRO A C 1
ATOM 1392 O O . PRO A 1 176 ? -11.689 22.043 39.792 1.00 53.62 176 PRO A O 1
ATOM 1395 N N . ALA A 1 177 ? -12.340 24.148 39.297 1.00 55.06 177 ALA A N 1
ATOM 1396 C CA . ALA A 1 177 ? -13.473 24.164 40.207 1.00 55.06 177 ALA A CA 1
ATOM 1397 C C . ALA A 1 177 ? -14.365 22.939 39.923 1.00 55.06 177 ALA A C 1
ATOM 1399 O O . ALA A 1 177 ? -14.701 22.706 38.756 1.00 55.06 177 ALA A O 1
ATOM 1400 N N . PRO A 1 178 ? -14.732 22.140 40.945 1.00 43.56 178 PRO A N 1
ATOM 1401 C CA . PRO A 1 178 ? -15.607 21.000 40.736 1.00 43.56 178 PRO A CA 1
ATOM 1402 C C . PRO A 1 178 ? -16.933 21.504 40.165 1.00 43.56 178 PRO A C 1
ATOM 1404 O O . PRO A 1 178 ? -17.517 22.456 40.685 1.00 43.56 178 PRO A O 1
ATOM 1407 N N . GLY A 1 179 ? -17.331 20.900 39.045 1.00 58.34 179 GLY A N 1
ATOM 1408 C CA . GLY A 1 179 ? -18.400 21.374 38.175 1.00 58.34 179 GLY A CA 1
ATOM 1409 C C . GLY A 1 179 ? -19.740 21.607 38.872 1.00 58.34 179 GLY A C 1
ATOM 1410 O O . GLY A 1 179 ? -20.105 20.906 39.818 1.00 58.34 179 GLY A O 1
ATOM 1411 N N . VAL A 1 180 ? -20.461 22.596 38.341 1.00 37.38 180 VAL A N 1
ATOM 1412 C CA . VAL A 1 180 ? -21.923 22.708 38.434 1.00 37.38 180 VAL A CA 1
ATOM 1413 C C . VAL A 1 180 ? -22.531 21.920 37.283 1.00 37.38 180 VAL A C 1
ATOM 1415 O O . VAL A 1 180 ? -21.979 22.031 36.164 1.00 37.38 180 VAL A O 1
#

Radius of gyration: 32.52 Å; chains: 1; bounding box: 71×54×93 Å

Secondary structure (DSSP, 8-state):
-HHHHHHHSSGGGTTPPP---TT-------S-HHHHHHHHHHHHHHHHHHHHHT--GGGGT--TT---TTHHHHHHHHHHIIIIIHHHHHHHHHHHHHHH--HHHHHTT-------HHHHGGGHHHHHHHHHHHHHTTSS-HHHHHHHTTPPP-TTTTSPP-------TTTTTPPPPPP-

Sequence (180 aa):
EELLQEKFVGAMNDGRPMLLDNGMKWDQLTINPEDAQMLETRRFSVEEIARVFGVPPHMIGHTENSTSWGTGLEQQTLGFVKFTLRRRLERIEQSLEKQLLTAQDRAAGVTIEFNLEGLLRGDSANRATFYREMTQIGVMTINEVRALENLPPVEGGDVPRMQMQNVPITEAGQEPAPGV